Protein AF-A0A522XAV6-F1 (afdb_monomer_lite)

Sequence (98 aa):
TLDFPVEDAVGKPAPEARPAEIDFADINLNFDTVAAPAEPAPENRGENWHEVATKLDLARAYQEMGDATGAREILEEVLREGDTGQREAAQFILDQLG

Secondary structure (DSSP, 8-state):
------------PPP--------GGG----TT-----------HHHHHHHHHHHHHHHHHHHHHTT-HHHHHHHHHHHHHHS-HHHHHHHHHHHHHT-

Structure (mmCIF, N/CA/C/O backbone):
data_AF-A0A522XAV6-F1
#
_entry.id   AF-A0A522XAV6-F1
#
loop_
_atom_site.group_PDB
_atom_site.id
_atom_site.type_symbol
_atom_site.label_atom_id
_atom_site.label_alt_id
_atom_site.label_comp_id
_atom_site.label_asym_id
_atom_site.label_entity_id
_atom_site.label_seq_id
_atom_site.pdbx_PDB_ins_code
_atom_site.Cartn_x
_atom_site.Cartn_y
_atom_site.Cartn_z
_atom_site.occupancy
_atom_site.B_iso_or_equiv
_atom_site.auth_seq_id
_atom_site.auth_comp_id
_atom_site.auth_asym_id
_atom_site.auth_atom_id
_atom_site.pdbx_PDB_model_num
ATOM 1 N N . THR A 1 1 ? 59.574 -3.274 65.342 1.00 47.97 1 THR A N 1
ATOM 2 C CA . THR A 1 1 ? 58.561 -4.190 64.792 1.00 47.97 1 THR A CA 1
ATOM 3 C C . THR A 1 1 ? 57.804 -3.486 63.695 1.00 47.97 1 THR A C 1
ATOM 5 O O . THR A 1 1 ? 56.991 -2.625 63.988 1.00 47.97 1 THR A O 1
ATOM 8 N N . LEU A 1 2 ? 58.175 -3.868 62.469 1.00 56.66 2 LEU A N 1
ATOM 9 C CA . LEU A 1 2 ? 57.451 -3.785 61.196 1.00 56.66 2 LEU A CA 1
ATOM 10 C C . LEU A 1 2 ? 57.162 -2.389 60.618 1.00 56.66 2 LEU A C 1
ATOM 12 O O . LEU A 1 2 ? 56.045 -1.887 60.643 1.00 56.66 2 LEU A O 1
ATOM 16 N N . ASP A 1 3 ? 58.232 -1.838 60.047 1.00 52.22 3 ASP A N 1
ATOM 17 C CA . ASP A 1 3 ? 58.232 -1.021 58.831 1.00 52.22 3 ASP A CA 1
ATOM 18 C C . ASP A 1 3 ? 57.743 -1.890 57.651 1.00 52.22 3 ASP A C 1
ATOM 20 O O . ASP A 1 3 ? 58.278 -2.982 57.442 1.00 52.22 3 ASP A O 1
ATOM 24 N N . PHE A 1 4 ? 56.692 -1.460 56.945 1.00 64.44 4 PHE A N 1
ATOM 25 C CA . PHE A 1 4 ? 56.176 -2.144 55.754 1.00 64.44 4 PHE A CA 1
ATOM 26 C C . PHE A 1 4 ? 56.438 -1.279 54.514 1.00 64.44 4 PHE A C 1
ATOM 28 O O . PHE A 1 4 ? 55.875 -0.185 54.422 1.00 64.44 4 PHE A O 1
ATOM 35 N N . PRO A 1 5 ? 57.240 -1.761 53.550 1.00 55.53 5 PRO A N 1
ATOM 36 C CA . PRO A 1 5 ? 57.426 -1.089 52.278 1.00 55.53 5 PRO A CA 1
ATOM 37 C C . PRO A 1 5 ? 56.186 -1.349 51.421 1.00 55.53 5 PRO A C 1
ATOM 39 O O . PRO A 1 5 ? 55.792 -2.500 51.230 1.00 55.53 5 PRO A O 1
ATOM 42 N N . VAL A 1 6 ? 55.551 -0.295 50.904 1.00 60.03 6 VAL A N 1
ATOM 43 C CA . VAL A 1 6 ? 54.594 -0.464 49.807 1.00 60.03 6 VAL A CA 1
ATOM 44 C C . VAL A 1 6 ? 55.369 -0.296 48.506 1.00 60.03 6 VAL A C 1
ATOM 46 O O . VAL A 1 6 ? 55.711 0.805 48.079 1.00 60.03 6 VAL A O 1
ATOM 49 N N . GLU A 1 7 ? 55.752 -1.436 47.944 1.00 57.28 7 GLU A N 1
ATOM 50 C CA . GLU A 1 7 ? 56.268 -1.531 46.590 1.00 57.28 7 GLU A CA 1
ATOM 51 C C . GLU A 1 7 ? 55.112 -1.346 45.603 1.00 57.28 7 GLU A C 1
ATOM 53 O O . GLU A 1 7 ? 54.081 -2.015 45.667 1.00 57.28 7 GLU A O 1
ATOM 58 N N . ASP A 1 8 ? 55.314 -0.353 44.745 1.00 56.28 8 ASP A N 1
ATOM 59 C CA . ASP A 1 8 ? 54.966 -0.283 43.332 1.00 56.28 8 ASP A CA 1
ATOM 60 C C . ASP A 1 8 ? 54.004 -1.357 42.786 1.00 56.28 8 ASP A C 1
ATOM 62 O O . ASP A 1 8 ? 54.359 -2.509 42.538 1.00 56.28 8 ASP A O 1
ATOM 66 N N . ALA A 1 9 ? 52.784 -0.917 42.489 1.00 49.94 9 ALA A N 1
ATOM 67 C CA . ALA A 1 9 ? 51.969 -1.525 41.453 1.00 49.94 9 ALA A CA 1
ATOM 68 C C . ALA A 1 9 ? 51.666 -0.444 40.412 1.00 49.94 9 ALA A C 1
ATOM 70 O O . ALA A 1 9 ? 50.619 0.206 40.454 1.00 49.94 9 ALA A O 1
ATOM 71 N N . VAL A 1 10 ? 52.608 -0.236 39.485 1.00 51.00 10 VAL A N 1
ATOM 72 C CA . VAL A 1 10 ? 52.386 0.473 38.219 1.00 51.00 10 VAL A CA 1
ATOM 73 C C . VAL A 1 10 ? 51.176 -0.143 37.507 1.00 51.00 10 VAL A C 1
ATOM 75 O O . VAL A 1 10 ? 51.242 -1.181 36.846 1.00 51.00 10 VAL A O 1
ATOM 78 N N . GLY A 1 11 ? 50.030 0.516 37.664 1.00 47.44 11 GLY A N 1
ATOM 79 C CA . GLY A 1 11 ? 48.860 0.307 36.832 1.00 47.44 11 GLY A CA 1
ATOM 80 C C . GLY A 1 11 ? 49.183 0.774 35.417 1.00 47.44 11 GLY A C 1
ATOM 81 O O . GLY A 1 11 ? 49.513 1.938 35.201 1.00 47.44 11 GLY A O 1
ATOM 82 N N . LYS A 1 12 ? 49.109 -0.150 34.455 1.00 50.12 12 LYS A N 1
ATOM 83 C CA . LYS A 1 12 ? 49.134 0.131 33.012 1.00 50.12 12 LYS A CA 1
ATOM 84 C C . LYS A 1 12 ? 48.319 1.397 32.685 1.00 50.12 12 LYS A C 1
ATOM 86 O O . LYS A 1 12 ? 47.177 1.480 33.139 1.00 50.12 12 LYS A O 1
ATOM 91 N N . PRO A 1 13 ? 48.833 2.326 31.857 1.00 45.22 13 PRO A N 1
ATOM 92 C CA . PRO A 1 13 ? 48.056 3.481 31.435 1.00 45.22 13 PRO A CA 1
ATOM 93 C C . PRO A 1 13 ? 46.866 3.001 30.597 1.00 45.22 13 PRO A C 1
ATOM 95 O O . PRO A 1 13 ? 47.034 2.385 29.542 1.00 45.22 13 PRO A O 1
ATOM 98 N N . ALA A 1 14 ? 45.657 3.246 31.098 1.00 55.44 14 ALA A N 1
ATOM 99 C CA . ALA A 1 14 ? 44.448 3.170 30.296 1.00 55.44 14 ALA A CA 1
ATOM 100 C C . ALA A 1 14 ? 44.517 4.273 29.224 1.00 55.44 14 ALA A C 1
ATOM 102 O O . ALA A 1 14 ? 44.949 5.383 29.539 1.00 55.44 14 ALA A O 1
ATOM 103 N N . PRO A 1 15 ? 44.130 4.003 27.967 1.00 51.31 15 PRO A N 1
ATOM 104 C CA . PRO A 1 15 ? 44.068 5.044 26.955 1.00 51.31 15 PRO A CA 1
ATOM 105 C C . PRO A 1 15 ? 43.019 6.074 27.384 1.00 51.31 15 PRO A C 1
ATOM 107 O O . PRO A 1 15 ? 41.838 5.760 27.519 1.00 51.31 15 PRO A O 1
ATOM 110 N N . GLU A 1 16 ? 43.475 7.298 27.633 1.00 59.38 16 GLU A N 1
ATOM 111 C CA . GLU A 1 16 ? 42.627 8.455 27.884 1.00 59.38 16 GLU A CA 1
ATOM 112 C C . GLU A 1 16 ? 41.692 8.648 26.686 1.00 59.38 16 GLU A C 1
ATOM 114 O O . GLU A 1 16 ? 42.129 8.938 25.568 1.00 59.38 16 GLU A O 1
ATOM 119 N N . ALA A 1 17 ? 40.392 8.466 26.918 1.00 58.88 17 ALA A N 1
ATOM 120 C CA . ALA A 1 17 ? 39.358 8.882 25.990 1.00 58.88 17 ALA A CA 1
ATOM 121 C C . ALA A 1 17 ? 39.405 10.410 25.898 1.00 58.88 17 ALA A C 1
ATOM 123 O O . ALA A 1 17 ? 38.882 11.121 26.755 1.00 58.88 17 ALA A O 1
ATOM 124 N N . ARG A 1 18 ? 40.084 10.915 24.868 1.00 58.66 18 ARG A N 1
ATOM 125 C CA . ARG A 1 18 ? 40.020 12.328 24.503 1.00 58.66 18 ARG A CA 1
ATOM 126 C C . ARG A 1 18 ? 38.579 12.609 24.064 1.00 58.66 18 ARG A C 1
ATOM 128 O O . ARG A 1 18 ? 38.099 11.895 23.179 1.00 58.66 18 ARG A O 1
ATOM 135 N N . PRO A 1 19 ? 37.867 13.588 24.646 1.00 57.03 19 PRO A N 1
ATOM 136 C CA . PRO A 1 19 ? 36.634 14.051 24.032 1.00 57.03 19 PRO A CA 1
ATOM 137 C C . PRO A 1 19 ? 36.988 14.562 22.632 1.00 57.03 19 PRO A C 1
ATOM 139 O O . PRO A 1 19 ? 37.981 15.269 22.467 1.00 57.03 19 PRO A O 1
ATOM 142 N N . ALA A 1 20 ? 36.231 14.145 21.617 1.00 62.25 20 ALA A N 1
ATOM 143 C CA . ALA A 1 20 ? 36.378 14.690 20.277 1.00 62.25 20 ALA A CA 1
ATOM 144 C C . ALA A 1 20 ? 36.063 16.188 20.351 1.00 62.25 20 ALA A C 1
ATOM 146 O O . ALA A 1 20 ? 34.906 16.581 20.501 1.00 62.25 20 ALA A O 1
ATOM 147 N N . GLU A 1 21 ? 37.102 17.015 20.308 1.00 58.47 21 GLU A N 1
ATOM 148 C CA . GLU A 1 21 ? 36.963 18.446 20.093 1.00 58.47 21 GLU A CA 1
ATOM 149 C C . GLU A 1 21 ? 36.461 18.616 18.660 1.00 58.47 21 GLU A C 1
ATOM 151 O O . GLU A 1 21 ? 37.214 18.507 17.695 1.00 58.47 21 GLU A O 1
ATOM 156 N N . ILE A 1 22 ? 35.146 18.778 18.517 1.00 64.62 22 ILE A N 1
ATOM 157 C CA . ILE A 1 22 ? 34.558 19.235 17.264 1.00 64.62 22 ILE A CA 1
ATOM 158 C C . ILE A 1 22 ? 34.956 20.702 17.133 1.00 64.62 22 ILE A C 1
ATOM 160 O O . ILE A 1 22 ? 34.388 21.572 17.793 1.00 64.62 22 ILE A O 1
ATOM 164 N N . ASP A 1 23 ? 35.977 20.954 16.319 1.00 61.34 23 ASP A N 1
ATOM 165 C CA . ASP A 1 23 ? 36.380 22.299 15.938 1.00 61.34 23 ASP A CA 1
ATOM 166 C C . ASP A 1 23 ? 35.397 22.831 14.887 1.00 61.34 23 ASP A C 1
ATOM 168 O O . ASP A 1 23 ? 35.422 22.466 13.710 1.00 61.34 23 ASP A O 1
ATOM 172 N N . PHE A 1 24 ? 34.471 23.677 15.334 1.00 63.25 24 PHE A N 1
ATOM 173 C CA . PHE A 1 24 ? 33.484 24.315 14.465 1.00 63.25 24 PHE A CA 1
ATOM 174 C C . PHE A 1 24 ? 34.103 25.391 13.553 1.00 63.25 24 PHE A C 1
ATOM 176 O O . PHE A 1 24 ? 33.412 25.873 12.657 1.00 63.25 24 PHE A O 1
ATOM 183 N N . ALA A 1 25 ? 35.375 25.770 13.746 1.00 64.94 25 ALA A N 1
ATOM 184 C CA . ALA A 1 25 ? 36.075 26.703 12.863 1.00 64.94 25 ALA A CA 1
ATOM 185 C C . ALA A 1 25 ? 36.493 26.061 11.527 1.00 64.94 25 ALA A C 1
ATOM 187 O O . ALA A 1 25 ? 36.714 26.784 10.556 1.00 64.94 25 ALA A O 1
ATOM 188 N N . ASP A 1 26 ? 36.531 24.726 11.453 1.00 59.97 26 ASP A N 1
ATOM 189 C CA . ASP A 1 26 ? 36.786 23.957 10.224 1.00 59.97 26 ASP A CA 1
ATOM 190 C C . ASP A 1 26 ? 35.503 23.626 9.435 1.00 59.97 26 ASP A C 1
ATOM 192 O O . ASP A 1 26 ? 35.562 23.105 8.317 1.00 59.97 26 ASP A O 1
ATOM 196 N N . ILE A 1 27 ? 34.318 23.957 9.967 1.00 68.31 27 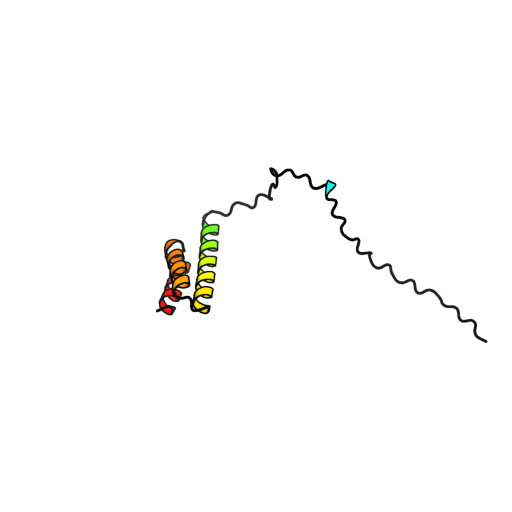ILE A N 1
ATOM 197 C CA . ILE A 1 27 ? 33.058 23.823 9.225 1.00 68.31 27 ILE A CA 1
ATOM 198 C C . ILE A 1 27 ? 32.977 24.965 8.213 1.00 68.31 27 ILE A C 1
ATOM 200 O O . ILE A 1 27 ? 32.369 26.012 8.436 1.00 68.31 27 ILE A O 1
ATOM 204 N N . ASN A 1 28 ? 33.604 24.750 7.064 1.00 66.56 28 ASN A N 1
ATOM 205 C CA . ASN A 1 28 ? 33.437 25.597 5.900 1.00 66.56 28 ASN A CA 1
ATOM 206 C C . ASN A 1 28 ? 31.993 25.421 5.393 1.00 66.56 28 ASN A C 1
ATOM 208 O O . ASN A 1 28 ? 31.667 24.417 4.761 1.00 66.56 28 ASN A O 1
ATOM 212 N N . LEU A 1 29 ? 31.112 26.378 5.715 1.00 66.50 29 LEU A N 1
ATOM 213 C CA . LEU A 1 29 ? 29.697 26.430 5.316 1.00 66.50 29 LEU A CA 1
ATOM 214 C C . LEU A 1 29 ? 29.539 26.728 3.815 1.00 66.50 29 LEU A C 1
ATOM 216 O O . LEU A 1 29 ? 28.829 27.647 3.409 1.00 66.50 29 LEU A O 1
ATOM 220 N N . ASN A 1 30 ? 30.207 25.948 2.971 1.00 59.66 30 ASN A N 1
ATOM 221 C CA . ASN A 1 30 ? 29.949 25.944 1.548 1.00 59.66 30 ASN A CA 1
ATOM 222 C C . ASN A 1 30 ? 28.706 25.085 1.282 1.00 59.66 30 ASN A C 1
ATOM 224 O O . ASN A 1 30 ? 28.795 23.884 1.033 1.00 59.66 30 ASN A O 1
ATOM 228 N N . PHE A 1 31 ? 27.538 25.723 1.343 1.00 60.34 31 PHE A N 1
ATOM 229 C CA . PHE A 1 31 ? 26.221 25.112 1.114 1.00 60.34 31 PHE A CA 1
ATOM 230 C C . PHE A 1 31 ? 25.992 24.626 -0.334 1.00 60.34 31 PHE A C 1
ATOM 232 O O . PHE A 1 31 ? 24.920 24.120 -0.644 1.00 60.34 31 PHE A O 1
ATOM 239 N N . ASP A 1 32 ? 27.001 24.758 -1.201 1.00 60.09 32 ASP A N 1
ATOM 240 C CA . ASP A 1 32 ? 26.979 24.361 -2.614 1.00 60.09 32 ASP A CA 1
ATOM 241 C C . ASP A 1 32 ? 27.900 23.153 -2.917 1.00 60.09 32 ASP A C 1
ATOM 243 O O . ASP A 1 32 ? 28.020 22.702 -4.052 1.00 60.09 32 ASP A O 1
ATOM 247 N N . THR A 1 33 ? 28.589 22.592 -1.912 1.00 58.06 33 THR A N 1
ATOM 248 C CA . THR A 1 33 ? 29.409 21.379 -2.097 1.00 58.06 33 THR A CA 1
ATOM 249 C C . THR A 1 33 ? 29.361 20.477 -0.864 1.00 58.06 33 THR A C 1
ATOM 251 O O .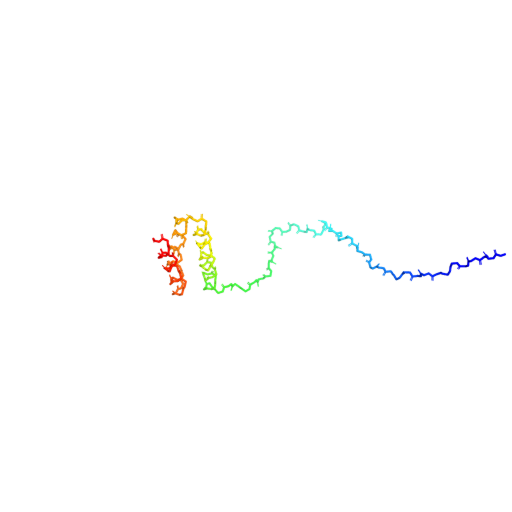 THR A 1 33 ? 30.341 20.167 -0.198 1.00 58.06 33 THR A O 1
ATOM 254 N N . VAL A 1 34 ? 28.166 19.958 -0.599 1.00 56.12 34 VAL A N 1
ATOM 255 C CA . VAL A 1 34 ? 28.075 18.562 -0.167 1.00 56.12 34 VAL A CA 1
ATOM 256 C C . VAL A 1 34 ? 28.047 17.749 -1.452 1.00 56.12 34 VAL A C 1
ATOM 258 O O . VAL A 1 34 ? 26.994 17.351 -1.942 1.00 56.12 34 VAL A O 1
ATOM 261 N N . ALA A 1 35 ? 29.223 17.559 -2.053 1.00 57.9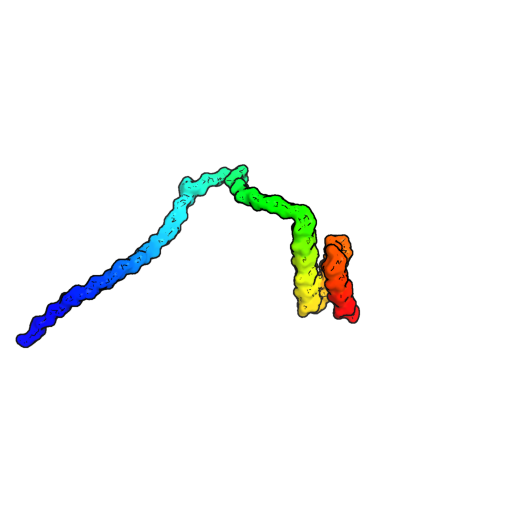4 35 ALA A N 1
ATOM 262 C CA . ALA A 1 35 ? 29.396 16.471 -2.996 1.00 57.94 35 ALA A CA 1
ATOM 263 C C . ALA A 1 35 ? 29.282 15.191 -2.166 1.00 57.94 35 ALA A C 1
ATOM 265 O O . ALA A 1 35 ? 30.268 14.698 -1.616 1.00 57.94 35 ALA A O 1
ATOM 266 N N . ALA A 1 36 ? 28.049 14.705 -2.012 1.00 61.19 36 ALA A N 1
ATOM 267 C CA . ALA A 1 36 ? 27.819 13.326 -1.636 1.00 61.19 36 ALA A CA 1
ATOM 268 C C . ALA A 1 36 ? 28.719 12.470 -2.544 1.00 61.19 36 ALA A C 1
ATOM 270 O O . ALA A 1 36 ? 28.825 12.787 -3.739 1.00 61.19 36 ALA A O 1
ATOM 271 N N . PRO A 1 37 ? 29.413 11.439 -2.025 1.00 55.34 37 PRO A N 1
ATOM 272 C CA . PRO A 1 37 ? 30.014 10.456 -2.912 1.00 55.34 37 PRO A CA 1
ATOM 273 C C . PRO A 1 37 ? 28.914 10.063 -3.890 1.00 55.34 37 PRO A C 1
ATOM 275 O O . PRO A 1 37 ? 27.813 9.743 -3.450 1.00 55.34 37 PRO A O 1
ATOM 278 N N . ALA A 1 38 ? 29.169 10.230 -5.189 1.00 58.28 38 ALA A N 1
ATOM 279 C CA . ALA A 1 38 ? 28.222 9.860 -6.220 1.00 58.28 38 ALA A CA 1
ATOM 280 C C . ALA A 1 38 ? 27.949 8.366 -6.048 1.00 58.28 38 ALA A C 1
ATOM 282 O O . ALA A 1 38 ? 28.714 7.520 -6.516 1.00 58.28 38 ALA A O 1
ATOM 283 N N . GLU A 1 39 ? 26.899 8.056 -5.295 1.00 59.38 39 GLU A N 1
ATOM 284 C CA . GLU A 1 39 ? 26.293 6.748 -5.278 1.00 59.38 39 GLU A CA 1
ATOM 285 C C . GLU A 1 39 ? 25.966 6.451 -6.742 1.00 59.38 39 GLU A C 1
ATOM 287 O O . GLU A 1 39 ? 25.468 7.339 -7.450 1.00 59.38 39 GLU A O 1
ATOM 292 N N . PRO A 1 40 ? 26.331 5.267 -7.257 1.00 54.38 40 PRO A N 1
ATOM 293 C CA . PRO A 1 40 ? 25.943 4.903 -8.604 1.00 54.38 40 PRO A CA 1
ATOM 294 C C . PRO A 1 40 ? 24.425 5.049 -8.666 1.00 54.38 40 PRO A C 1
ATOM 296 O O . PRO A 1 40 ? 23.719 4.396 -7.900 1.00 54.38 40 PRO A O 1
ATOM 299 N N . ALA A 1 41 ? 23.952 5.966 -9.517 1.00 58.88 41 ALA A N 1
ATOM 300 C CA . ALA A 1 41 ? 22.535 6.228 -9.704 1.00 58.88 41 ALA A CA 1
ATOM 301 C C . ALA A 1 41 ? 21.814 4.879 -9.816 1.00 58.88 41 ALA A C 1
ATOM 303 O O . ALA A 1 41 ? 22.216 4.073 -10.668 1.00 58.88 41 ALA A O 1
ATOM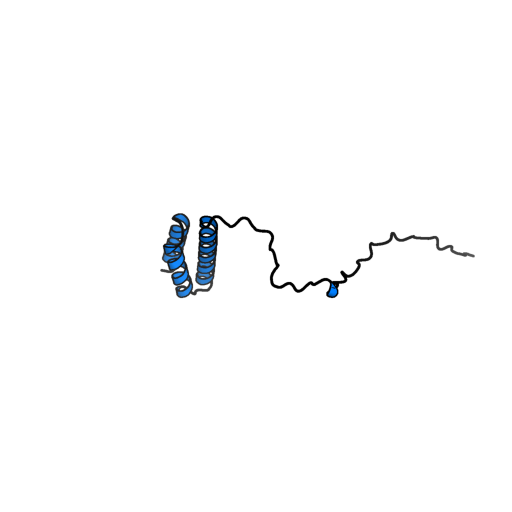 304 N N . PRO A 1 42 ? 20.817 4.589 -8.960 1.00 55.44 42 PRO A N 1
ATOM 305 C CA . PRO A 1 42 ? 20.108 3.340 -9.077 1.00 55.44 42 PRO A CA 1
ATOM 306 C C . PRO A 1 42 ? 19.482 3.334 -10.463 1.00 55.44 42 PRO A C 1
ATOM 308 O O . PRO A 1 42 ? 18.816 4.275 -10.901 1.00 55.44 42 PRO A O 1
ATOM 311 N N . GLU A 1 43 ? 19.765 2.267 -11.195 1.00 53.41 43 GLU A N 1
ATOM 312 C CA . GLU A 1 43 ? 19.046 1.923 -12.401 1.00 53.41 43 GLU A CA 1
ATOM 313 C C . GLU A 1 43 ? 17.556 2.083 -12.078 1.00 53.41 43 GLU A C 1
ATOM 315 O O . GLU A 1 43 ? 17.054 1.437 -11.164 1.00 53.41 43 GLU A O 1
ATOM 320 N N . ASN A 1 44 ? 16.860 2.973 -12.785 1.00 57.12 44 ASN A N 1
ATOM 321 C CA . ASN A 1 44 ? 15.505 3.461 -12.480 1.00 57.12 44 ASN A CA 1
ATOM 322 C C . ASN A 1 44 ? 14.452 2.345 -12.231 1.00 57.12 44 ASN A C 1
ATOM 324 O O . ASN A 1 44 ? 13.379 2.588 -11.698 1.00 57.12 44 ASN A O 1
ATOM 328 N N . ARG A 1 45 ? 14.763 1.088 -12.574 1.00 58.94 45 ARG A N 1
ATOM 329 C CA . ARG A 1 45 ? 13.960 -0.103 -12.264 1.00 58.94 45 ARG A CA 1
ATOM 330 C C . ARG A 1 45 ? 14.073 -0.566 -10.803 1.00 58.94 45 ARG A C 1
ATOM 332 O O . ARG A 1 45 ? 13.098 -1.078 -10.266 1.00 58.94 45 ARG A O 1
ATOM 339 N N . GLY A 1 46 ? 15.243 -0.417 -10.184 1.00 65.88 46 GLY A N 1
ATOM 340 C CA . GLY A 1 46 ? 15.479 -0.788 -8.792 1.00 65.88 46 GLY A CA 1
ATOM 341 C C . GLY A 1 46 ? 14.732 0.125 -7.828 1.00 65.88 46 GLY A C 1
ATOM 342 O O . GLY A 1 46 ? 14.149 -0.364 -6.871 1.00 65.88 46 GLY A O 1
ATOM 343 N N . GLU A 1 47 ? 14.685 1.428 -8.096 1.00 75.06 47 GLU A N 1
ATOM 344 C CA . GLU A 1 47 ? 14.019 2.400 -7.218 1.00 75.06 47 GLU A CA 1
ATOM 345 C C . GLU A 1 47 ? 12.508 2.142 -7.117 1.00 75.06 47 GLU A C 1
ATOM 347 O O . GLU A 1 47 ? 11.999 1.952 -6.015 1.00 75.06 47 GLU A O 1
ATOM 352 N N . ASN A 1 48 ? 11.828 1.960 -8.257 1.00 85.12 48 ASN A N 1
ATOM 353 C CA . ASN A 1 48 ? 10.399 1.617 -8.289 1.00 85.12 48 ASN A CA 1
ATOM 354 C C . ASN A 1 48 ? 10.106 0.288 -7.573 1.00 85.12 48 ASN A C 1
ATOM 356 O O . ASN A 1 48 ? 9.093 0.148 -6.895 1.00 85.12 48 ASN A O 1
ATOM 360 N N . TRP A 1 49 ? 10.999 -0.701 -7.698 1.00 92.38 49 TRP A N 1
ATOM 361 C CA . TRP A 1 49 ? 10.832 -1.977 -7.005 1.00 92.38 49 TRP A CA 1
ATOM 362 C C . TRP A 1 49 ? 10.893 -1.810 -5.479 1.00 92.38 49 TRP A C 1
ATOM 364 O O . TRP A 1 49 ? 10.034 -2.344 -4.777 1.00 92.38 49 TRP A O 1
ATOM 374 N N . HIS A 1 50 ? 11.866 -1.046 -4.969 1.00 93.81 50 HIS A N 1
ATOM 375 C CA . HIS A 1 50 ? 12.001 -0.773 -3.533 1.00 93.81 50 HIS A CA 1
ATOM 376 C C . HIS A 1 50 ? 10.847 0.079 -2.997 1.00 93.81 50 HIS A C 1
ATOM 378 O O . HIS A 1 50 ? 10.345 -0.180 -1.901 1.00 93.81 50 HIS A O 1
ATOM 384 N N . GLU A 1 51 ? 10.402 1.070 -3.770 1.00 95.19 51 GLU A N 1
ATOM 385 C CA . GLU A 1 51 ? 9.258 1.904 -3.413 1.00 95.19 51 GLU A CA 1
ATOM 386 C C . GLU A 1 51 ? 7.992 1.055 -3.268 1.00 95.19 51 GLU A C 1
ATOM 388 O O . GLU A 1 51 ? 7.329 1.093 -2.231 1.00 95.19 51 GLU A O 1
ATOM 393 N N . VAL A 1 52 ? 7.695 0.209 -4.257 1.00 97.31 52 VAL A N 1
ATOM 394 C CA . VAL A 1 52 ? 6.522 -0.669 -4.213 1.00 97.31 52 VAL A CA 1
ATOM 395 C C . VAL A 1 52 ? 6.627 -1.703 -3.086 1.00 97.31 52 VAL A C 1
ATOM 397 O O . VAL A 1 52 ? 5.627 -2.000 -2.432 1.00 97.31 52 VAL A O 1
ATOM 400 N N . ALA A 1 53 ? 7.823 -2.230 -2.807 1.00 96.38 53 ALA A N 1
ATOM 401 C CA . ALA A 1 53 ? 8.035 -3.117 -1.663 1.00 96.38 53 ALA A CA 1
ATOM 402 C C . ALA A 1 53 ? 7.715 -2.407 -0.336 1.00 96.38 53 ALA A C 1
ATOM 404 O O . ALA A 1 53 ? 7.006 -2.956 0.506 1.00 96.38 53 ALA A O 1
ATOM 405 N N . THR A 1 54 ? 8.137 -1.148 -0.199 1.00 97.50 54 THR A N 1
ATOM 406 C CA . THR A 1 54 ? 7.827 -0.316 0.972 1.00 97.50 54 THR A CA 1
ATOM 407 C C . THR A 1 54 ? 6.322 -0.053 1.088 1.00 97.50 54 THR A C 1
ATOM 409 O O . THR A 1 54 ? 5.766 -0.148 2.182 1.00 97.50 54 THR A O 1
ATOM 412 N N . LYS A 1 55 ? 5.635 0.214 -0.034 1.00 98.00 55 LYS A N 1
ATOM 413 C CA . LYS A 1 55 ? 4.169 0.367 -0.079 1.00 98.00 55 LYS A CA 1
ATOM 414 C C . LYS A 1 55 ? 3.451 -0.911 0.376 1.00 98.00 55 LYS A C 1
ATOM 416 O O . LYS A 1 55 ? 2.516 -0.830 1.169 1.00 98.00 55 LYS A O 1
ATOM 421 N N . LEU A 1 56 ? 3.906 -2.094 -0.048 1.00 98.12 56 LEU A N 1
ATOM 422 C CA . LEU A 1 56 ? 3.352 -3.376 0.414 1.00 98.12 56 LEU A CA 1
ATOM 423 C C . LEU A 1 56 ? 3.490 -3.565 1.928 1.00 98.12 56 LEU A C 1
ATOM 425 O O . LEU A 1 56 ? 2.537 -3.998 2.579 1.00 98.12 56 LEU A O 1
ATOM 429 N N . ASP A 1 57 ? 4.652 -3.242 2.493 1.00 97.88 57 ASP A N 1
ATOM 430 C CA . ASP A 1 57 ? 4.873 -3.358 3.936 1.00 97.88 57 ASP A CA 1
ATOM 431 C C . ASP A 1 57 ? 4.029 -2.346 4.722 1.00 97.88 57 ASP A C 1
ATOM 433 O O . ASP A 1 57 ? 3.450 -2.687 5.755 1.00 97.88 57 ASP A O 1
ATOM 437 N N . LEU A 1 58 ? 3.868 -1.131 4.193 1.00 98.25 58 LEU A N 1
ATOM 438 C CA . LEU A 1 58 ? 2.997 -0.120 4.780 1.00 98.25 58 LEU A CA 1
ATOM 439 C C . LEU A 1 58 ? 1.526 -0.564 4.768 1.00 98.25 58 LEU A C 1
ATOM 441 O O . LEU A 1 58 ? 0.854 -0.483 5.795 1.00 98.25 58 LEU A O 1
ATOM 445 N N . ALA A 1 59 ? 1.032 -1.098 3.648 1.00 98.12 59 ALA A N 1
ATOM 446 C CA . ALA A 1 59 ? -0.332 -1.617 3.551 1.00 98.12 59 ALA A CA 1
ATOM 447 C C . ALA A 1 59 ? -0.612 -2.740 4.563 1.00 98.12 59 ALA A C 1
ATOM 449 O O . ALA A 1 59 ? -1.689 -2.779 5.159 1.00 98.12 59 ALA A O 1
ATOM 450 N N . ARG A 1 60 ? 0.364 -3.629 4.804 1.00 97.12 60 ARG A N 1
ATOM 451 C CA . ARG A 1 60 ? 0.259 -4.662 5.849 1.00 97.12 60 ARG A CA 1
ATOM 452 C C . ARG A 1 60 ? 0.140 -4.052 7.238 1.00 97.12 60 ARG A C 1
ATOM 454 O O . ARG A 1 60 ? -0.720 -4.478 8.001 1.00 97.12 60 ARG A O 1
ATOM 461 N N . ALA A 1 61 ? 0.939 -3.033 7.547 1.00 98.06 61 ALA A N 1
ATOM 462 C CA . ALA A 1 61 ? 0.838 -2.335 8.824 1.00 98.06 61 ALA A CA 1
ATOM 463 C C . ALA A 1 61 ? -0.550 -1.690 9.010 1.00 98.06 61 ALA A C 1
ATOM 465 O O . ALA A 1 61 ? -1.153 -1.837 10.072 1.00 98.06 61 ALA A O 1
ATOM 466 N N . TYR A 1 62 ? -1.104 -1.053 7.971 1.00 97.81 62 TYR A N 1
ATOM 467 C CA . TYR A 1 62 ? -2.468 -0.509 8.014 1.00 97.81 62 TYR A CA 1
ATOM 468 C C . TYR A 1 62 ? -3.528 -1.602 8.225 1.00 97.81 62 TYR A C 1
ATOM 470 O O . TYR A 1 62 ? -4.418 -1.430 9.060 1.00 97.81 62 TYR A O 1
ATOM 478 N N . GLN A 1 63 ? -3.403 -2.752 7.551 1.00 96.75 63 GLN A N 1
ATOM 479 C CA . GLN A 1 63 ? -4.277 -3.908 7.783 1.00 96.75 63 GLN A CA 1
ATOM 480 C C . GLN A 1 63 ? -4.204 -4.386 9.241 1.00 96.75 63 GLN A C 1
ATOM 482 O O . GLN A 1 63 ? -5.240 -4.606 9.866 1.00 96.75 63 GLN A O 1
ATOM 487 N N . GLU A 1 64 ? -2.999 -4.545 9.791 1.00 96.38 64 GLU A N 1
ATOM 488 C CA . GLU A 1 64 ? -2.788 -4.985 11.177 1.00 96.38 64 GLU A CA 1
ATOM 489 C C . GLU A 1 64 ? -3.352 -3.988 12.199 1.00 96.38 64 GLU A C 1
ATOM 491 O O . GLU A 1 64 ? -3.853 -4.389 13.250 1.00 96.38 64 GLU A O 1
ATOM 496 N N . MET A 1 65 ? -3.335 -2.694 11.870 1.00 96.44 65 MET A N 1
ATOM 497 C CA . MET A 1 65 ? -3.968 -1.635 12.660 1.00 96.44 65 MET A CA 1
ATOM 498 C C . MET A 1 65 ? -5.500 -1.586 12.506 1.00 96.44 65 MET A C 1
ATOM 500 O O . MET A 1 65 ? -6.157 -0.828 13.221 1.00 96.44 65 MET A O 1
ATOM 504 N N . GLY A 1 66 ? -6.083 -2.392 11.611 1.00 95.56 66 GLY A N 1
ATOM 505 C CA . GLY A 1 66 ? -7.520 -2.419 11.324 1.00 95.56 66 GLY A CA 1
ATOM 506 C C . GLY A 1 66 ? -8.000 -1.296 10.400 1.00 95.56 66 GLY A C 1
ATOM 507 O O . GLY A 1 66 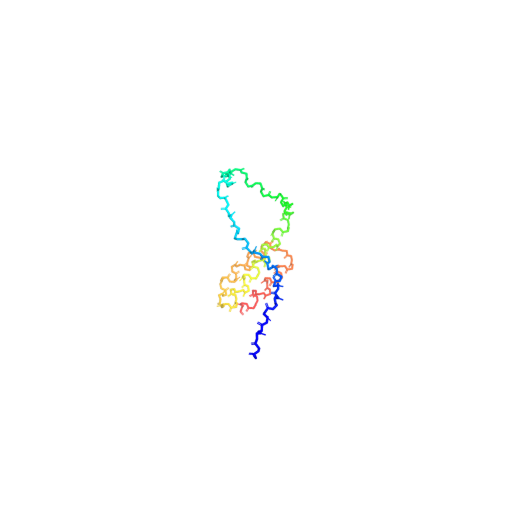? -9.207 -1.119 10.228 1.00 95.56 66 GLY A O 1
ATOM 508 N N . ASP A 1 67 ? -7.084 -0.545 9.791 1.00 97.69 67 ASP A N 1
ATOM 509 C CA . ASP A 1 67 ? -7.399 0.481 8.800 1.00 97.69 67 ASP A CA 1
ATOM 510 C C . ASP A 1 67 ? -7.431 -0.129 7.393 1.00 97.69 67 ASP A C 1
ATOM 512 O O . ASP A 1 67 ? -6.500 -0.018 6.591 1.00 97.69 67 ASP A O 1
ATOM 516 N N . ALA A 1 68 ? -8.540 -0.808 7.098 1.00 96.56 68 ALA A N 1
ATOM 517 C CA . ALA A 1 68 ? -8.756 -1.445 5.803 1.00 96.56 68 ALA A CA 1
ATOM 518 C C . ALA A 1 68 ? -8.836 -0.437 4.643 1.00 96.56 68 ALA A C 1
ATOM 520 O O . ALA A 1 68 ? -8.493 -0.783 3.513 1.00 96.56 68 ALA A O 1
ATOM 521 N N . THR A 1 69 ? -9.286 0.795 4.904 1.00 97.31 69 THR A N 1
ATOM 522 C CA . THR A 1 69 ? -9.388 1.841 3.877 1.00 97.31 69 THR A CA 1
ATOM 523 C C . THR A 1 69 ? -7.996 2.300 3.463 1.00 97.31 69 THR A C 1
ATOM 525 O O . THR A 1 69 ? -7.679 2.232 2.277 1.00 97.31 69 THR A O 1
ATOM 528 N N . GLY A 1 70 ? -7.146 2.669 4.429 1.00 97.31 70 GLY A N 1
ATOM 529 C CA . GLY A 1 70 ? -5.770 3.087 4.154 1.00 97.31 70 GLY A CA 1
ATOM 530 C C . GLY A 1 70 ? -4.939 1.974 3.512 1.00 97.31 70 GLY A C 1
ATOM 531 O O . GLY A 1 70 ? -4.230 2.210 2.535 1.00 97.31 70 GLY A O 1
ATOM 532 N N . ALA A 1 71 ? -5.091 0.730 3.983 1.00 98.12 71 ALA A N 1
ATOM 533 C CA . ALA A 1 71 ? -4.440 -0.420 3.357 1.00 98.12 71 ALA A CA 1
ATOM 534 C C . ALA A 1 71 ? -4.875 -0.594 1.892 1.00 98.12 71 ALA A C 1
ATOM 536 O O . ALA A 1 71 ? -4.029 -0.791 1.022 1.00 98.12 71 ALA A O 1
ATOM 537 N N . ARG A 1 72 ? -6.179 -0.487 1.597 1.00 97.88 72 ARG A N 1
ATOM 538 C CA . ARG A 1 72 ? -6.710 -0.636 0.234 1.00 97.88 72 ARG A CA 1
ATOM 539 C C . ARG A 1 72 ? -6.172 0.431 -0.717 1.00 97.88 72 ARG A C 1
ATOM 541 O O . ARG A 1 72 ? -5.751 0.072 -1.811 1.00 97.88 72 ARG A O 1
ATOM 548 N N . GLU A 1 73 ? -6.138 1.696 -0.300 1.00 98.19 73 GLU A N 1
ATOM 549 C CA . GLU A 1 73 ? -5.612 2.794 -1.127 1.00 98.19 73 GLU A CA 1
ATOM 550 C C . GLU A 1 73 ? -4.153 2.543 -1.541 1.00 98.19 73 GLU A C 1
ATOM 552 O O . GLU A 1 73 ? -3.807 2.663 -2.716 1.00 98.19 73 GLU A O 1
ATOM 557 N N . ILE A 1 74 ? -3.314 2.100 -0.601 1.00 98.19 74 ILE A N 1
ATOM 558 C CA . ILE A 1 74 ? -1.903 1.793 -0.876 1.00 98.19 74 ILE A CA 1
ATOM 559 C C . ILE A 1 74 ? -1.769 0.554 -1.778 1.00 98.19 74 ILE A C 1
ATOM 561 O O . ILE A 1 74 ? -0.929 0.517 -2.678 1.00 98.19 74 ILE A O 1
ATOM 565 N N . LEU A 1 75 ? -2.604 -0.471 -1.582 1.00 98.19 75 LEU A N 1
ATOM 566 C CA . LEU A 1 75 ? -2.580 -1.685 -2.407 1.00 98.19 75 LEU A CA 1
ATOM 567 C C . LEU A 1 75 ? -3.005 -1.412 -3.856 1.00 98.19 75 LEU A C 1
ATOM 569 O O . LEU A 1 75 ? -2.462 -2.029 -4.771 1.00 98.19 75 LEU A O 1
ATOM 573 N N . GLU A 1 76 ? -3.926 -0.476 -4.093 1.00 97.94 76 GLU A N 1
ATOM 574 C CA . GLU A 1 76 ? -4.290 -0.035 -5.447 1.00 97.94 76 GLU A CA 1
ATOM 575 C C . GLU A 1 76 ? -3.119 0.648 -6.172 1.00 97.94 76 GLU A C 1
ATOM 577 O O . GLU A 1 76 ? -2.940 0.469 -7.382 1.00 97.94 76 GLU A O 1
ATOM 582 N N . GLU A 1 77 ? -2.278 1.377 -5.437 1.00 97.31 77 GLU A N 1
ATOM 583 C CA . GLU A 1 77 ? -1.044 1.965 -5.961 1.00 97.31 77 GLU A CA 1
ATOM 584 C C . GLU A 1 77 ? -0.024 0.876 -6.330 1.00 97.31 77 GLU A C 1
ATOM 586 O O . GLU A 1 77 ? 0.479 0.848 -7.458 1.00 97.31 77 GLU A O 1
ATO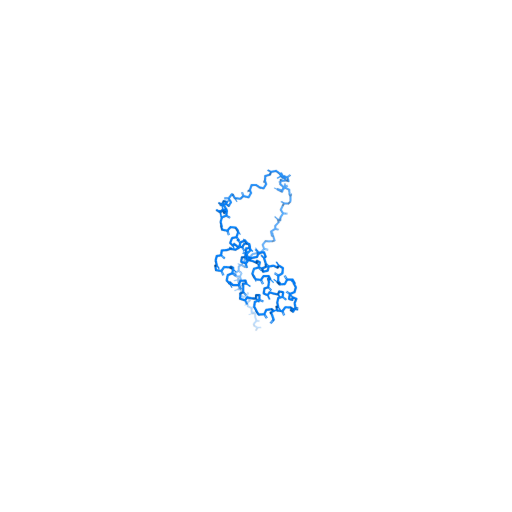M 591 N N . VAL A 1 78 ? 0.176 -0.113 -5.449 1.00 97.75 78 VAL A N 1
ATOM 592 C CA . VAL A 1 78 ? 1.012 -1.295 -5.730 1.00 97.75 78 VAL A CA 1
ATOM 593 C C . VAL A 1 78 ? 0.520 -2.050 -6.969 1.00 97.75 78 VAL A C 1
ATOM 595 O O . VAL A 1 78 ? 1.330 -2.485 -7.789 1.00 97.75 78 VAL A O 1
ATOM 598 N N . LEU A 1 79 ? -0.797 -2.187 -7.158 1.00 97.44 79 LEU A N 1
ATOM 599 C CA . LEU A 1 79 ? -1.361 -2.856 -8.334 1.00 97.44 79 LEU A CA 1
ATOM 600 C C . LEU A 1 79 ? -1.025 -2.140 -9.651 1.00 97.44 79 LEU A C 1
ATOM 602 O O . LEU A 1 79 ? -0.889 -2.782 -10.699 1.00 97.44 79 LEU A O 1
ATOM 606 N N . ARG A 1 80 ? -0.896 -0.812 -9.612 1.00 96.75 80 ARG A N 1
ATOM 607 C CA . ARG A 1 80 ? -0.553 0.002 -10.782 1.00 96.75 80 ARG A CA 1
ATOM 608 C C . ARG A 1 80 ? 0.943 0.016 -11.065 1.00 96.75 80 ARG A C 1
ATOM 610 O O . ARG A 1 80 ? 1.330 -0.058 -12.233 1.00 96.75 80 ARG A O 1
ATOM 617 N N . GLU A 1 81 ? 1.758 0.114 -10.025 1.00 95.19 81 GLU A N 1
ATOM 618 C CA . GLU A 1 81 ? 3.189 0.422 -10.130 1.00 95.19 81 GLU A CA 1
ATOM 619 C C . GLU A 1 81 ? 4.086 -0.809 -10.021 1.00 95.19 81 GLU A C 1
ATOM 621 O O . GLU A 1 81 ? 5.151 -0.850 -10.635 1.00 95.19 81 GLU A O 1
ATOM 626 N N . GLY A 1 82 ? 3.638 -1.831 -9.292 1.00 94.19 82 GLY A N 1
ATOM 627 C CA . GLY A 1 82 ? 4.421 -3.026 -9.016 1.00 94.19 82 GLY A CA 1
ATOM 628 C C . GLY A 1 82 ? 4.641 -3.929 -10.217 1.00 94.19 82 GLY A C 1
ATOM 629 O O . GLY A 1 82 ? 3.948 -3.845 -11.236 1.00 94.19 82 GLY A O 1
ATOM 630 N N . ASP A 1 83 ? 5.594 -4.842 -10.076 1.00 95.12 83 ASP A N 1
ATOM 631 C CA . ASP A 1 83 ? 5.761 -5.976 -10.981 1.00 95.12 83 ASP A CA 1
ATOM 632 C C . ASP A 1 83 ? 4.718 -7.081 -10.725 1.00 95.12 83 ASP A C 1
ATOM 634 O O . ASP A 1 83 ? 3.868 -6.980 -9.842 1.00 95.12 83 ASP A O 1
ATOM 638 N N . THR A 1 84 ? 4.759 -8.158 -11.513 1.00 96.19 84 THR A N 1
ATOM 639 C CA . THR A 1 84 ? 3.811 -9.276 -11.397 1.00 96.19 84 THR A CA 1
ATOM 640 C C . THR A 1 84 ? 3.733 -9.853 -9.981 1.00 96.19 84 THR A C 1
ATOM 642 O O . THR A 1 84 ? 2.629 -10.053 -9.483 1.00 96.19 84 THR A O 1
ATOM 645 N N . GLY A 1 85 ? 4.867 -10.072 -9.312 1.00 96.25 85 GLY A N 1
ATOM 646 C CA . GLY A 1 85 ? 4.882 -10.653 -7.969 1.00 96.25 85 GLY A CA 1
ATOM 647 C C . GLY A 1 85 ? 4.355 -9.683 -6.914 1.00 96.25 85 GLY A C 1
ATOM 648 O O . GLY A 1 85 ? 3.607 -10.074 -6.019 1.00 96.25 85 GLY A O 1
ATOM 649 N N . GLN A 1 86 ? 4.684 -8.397 -7.045 1.00 97.44 86 GLN A N 1
ATOM 650 C CA . GLN A 1 86 ? 4.175 -7.355 -6.149 1.00 97.44 86 GLN A CA 1
ATOM 651 C C . GLN A 1 86 ? 2.659 -7.164 -6.301 1.00 97.44 86 GLN A C 1
ATOM 653 O O . GLN A 1 86 ? 1.947 -7.037 -5.305 1.00 97.44 86 GLN A O 1
ATOM 658 N N . ARG A 1 87 ? 2.147 -7.217 -7.537 1.00 97.88 87 ARG A N 1
ATOM 659 C CA . ARG A 1 87 ? 0.707 -7.147 -7.824 1.00 97.88 87 ARG A CA 1
ATOM 660 C C . ARG A 1 87 ? -0.051 -8.347 -7.269 1.00 97.88 87 ARG A C 1
ATOM 662 O O . ARG A 1 87 ? -1.114 -8.169 -6.685 1.00 97.88 87 ARG A O 1
ATOM 669 N N . GLU A 1 88 ? 0.489 -9.554 -7.421 1.00 98.06 88 GLU A N 1
ATOM 670 C CA . GLU A 1 88 ? -0.108 -10.766 -6.844 1.00 98.06 88 GLU A CA 1
ATOM 671 C C . GLU A 1 88 ? -0.167 -10.689 -5.315 1.00 98.06 88 GLU A C 1
ATOM 673 O O . GLU A 1 88 ? -1.206 -10.984 -4.722 1.00 98.06 88 GLU A O 1
ATOM 678 N N . ALA A 1 89 ? 0.909 -10.221 -4.675 1.00 97.31 89 ALA A N 1
ATOM 679 C CA . ALA A 1 89 ? 0.927 -9.997 -3.233 1.00 97.31 89 ALA A CA 1
ATOM 680 C C . ALA A 1 89 ? -0.117 -8.957 -2.803 1.00 97.31 89 ALA A C 1
ATOM 682 O O . ALA A 1 89 ? -0.830 -9.179 -1.824 1.00 97.31 89 ALA A O 1
ATOM 683 N N . ALA A 1 90 ? -0.252 -7.852 -3.543 1.00 98.06 90 ALA A N 1
ATOM 684 C CA . ALA A 1 90 ? -1.261 -6.843 -3.243 1.00 98.06 90 ALA A CA 1
ATOM 685 C C . ALA A 1 90 ? -2.686 -7.388 -3.389 1.00 98.06 90 ALA A C 1
ATOM 687 O O . ALA A 1 90 ? -3.531 -7.152 -2.528 1.00 98.06 90 ALA A O 1
ATOM 688 N N . GLN A 1 91 ? -2.941 -8.168 -4.441 1.00 97.62 91 GLN A N 1
ATOM 689 C CA . GLN A 1 91 ? -4.241 -8.789 -4.674 1.00 97.62 91 GLN A CA 1
ATOM 690 C C . GLN A 1 91 ? -4.612 -9.782 -3.568 1.00 97.62 91 GLN A C 1
ATOM 692 O O . GLN A 1 91 ? -5.772 -9.832 -3.166 1.00 97.62 91 GLN A O 1
ATOM 697 N N . PHE A 1 92 ? -3.635 -10.538 -3.059 1.00 97.44 92 PHE A N 1
ATOM 698 C CA . PHE A 1 92 ? -3.835 -11.441 -1.928 1.00 97.44 92 PHE A CA 1
ATOM 699 C C . PHE A 1 92 ? -4.250 -10.678 -0.666 1.00 97.44 92 PHE A C 1
ATOM 701 O O . PHE A 1 92 ? -5.225 -11.049 -0.024 1.00 97.44 92 PHE A O 1
ATOM 708 N N . ILE A 1 93 ? -3.559 -9.584 -0.336 1.00 96.38 93 ILE A N 1
ATOM 709 C CA . ILE A 1 93 ? -3.898 -8.760 0.834 1.00 96.38 93 ILE A CA 1
ATOM 710 C C . ILE A 1 93 ? -5.289 -8.126 0.658 1.00 96.38 93 ILE A C 1
ATOM 712 O O . ILE A 1 93 ? -6.093 -8.136 1.584 1.00 96.38 93 ILE A O 1
ATOM 716 N N . LEU A 1 94 ? -5.619 -7.635 -0.542 1.00 96.44 94 LEU A N 1
ATOM 717 C CA . LEU A 1 94 ? -6.946 -7.081 -0.841 1.00 96.44 94 LEU A CA 1
ATOM 718 C C . LEU A 1 94 ? -8.082 -8.088 -0.628 1.00 96.44 94 LEU A C 1
ATOM 720 O O . LEU A 1 94 ? -9.151 -7.687 -0.172 1.00 96.44 94 LEU A O 1
ATOM 724 N N . ASP A 1 95 ? -7.856 -9.364 -0.943 1.00 96.38 95 ASP A N 1
ATOM 725 C CA . ASP A 1 95 ? -8.818 -10.446 -0.699 1.00 96.38 95 ASP A CA 1
ATOM 726 C C . ASP A 1 95 ? -9.035 -10.677 0.805 1.00 96.38 95 ASP A C 1
ATOM 728 O O . ASP A 1 95 ? -10.162 -10.874 1.247 1.00 96.38 95 ASP A O 1
ATOM 732 N N . GLN A 1 96 ? -7.978 -10.551 1.617 1.00 93.69 96 GLN A N 1
ATOM 733 C CA . GLN A 1 96 ? -8.073 -10.662 3.079 1.00 93.69 96 GLN A CA 1
ATOM 734 C C . GLN A 1 96 ? -8.801 -9.482 3.743 1.00 93.69 96 GLN A C 1
ATOM 736 O O . GLN A 1 96 ? -9.330 -9.637 4.843 1.00 93.69 96 GLN A O 1
ATOM 741 N N . LEU A 1 97 ? -8.824 -8.311 3.098 1.00 91.31 97 LEU A N 1
ATOM 742 C CA . LEU A 1 97 ? -9.573 -7.128 3.543 1.00 91.31 97 LEU A CA 1
ATOM 743 C C . LEU A 1 97 ? -11.076 -7.191 3.190 1.00 91.31 97 LEU A C 1
ATOM 745 O O . LEU A 1 97 ? -11.797 -6.230 3.480 1.00 91.31 97 LEU A O 1
ATOM 749 N N . GLY A 1 98 ? -11.518 -8.255 2.504 1.00 71.06 98 GLY A N 1
ATOM 750 C CA . GLY A 1 98 ? -12.895 -8.501 2.060 1.00 71.06 98 GLY A CA 1
ATOM 751 C C . GLY A 1 98 ? -13.786 -9.122 3.126 1.00 71.06 98 GLY A C 1
ATOM 752 O O . GLY A 1 98 ? -13.583 -10.313 3.445 1.00 71.06 98 GLY A O 1
#

pLDDT: mean 77.91, std 19.54, range [45.22, 98.25]

Foldseek 3Di:
DDDDDDDDDPDDDDPPPDDPPPPCVPPPPPVPDPPPPPDPPPPPVVVLAVVLVVLLVVLVVCVVVVNLVSSLVSLVVQCVRPDPVSVVSSVVVNVVSD

Radius of gyration: 29.87 Å; chains: 1; bounding box: 72×38×77 Å